Protein AF-A0A1D2IF01-F1 (afdb_monomer_lite)

Secondary structure (DSSP, 8-state):
-HHHHHHHTTT---------SB--TTSHHHHHHHH-TTSTTTTSB-EESSS-TTTTSPPS-TTT-S-SEEEETTTTEEEE-SS-TTSPBB-TTSHHHHHHHHHHHHHHHHTT---

Radius of gyration: 17.41 Å; chains: 1; bounding box: 44×33×41 Å

Structure (mmCIF, N/CA/C/O backbone):
data_AF-A0A1D2IF01-F1
#
_entry.id   AF-A0A1D2IF01-F1
#
loop_
_atom_site.group_PDB
_atom_site.id
_atom_site.type_symbol
_atom_site.label_atom_id
_atom_site.label_alt_id
_atom_site.label_comp_id
_atom_site.label_asym_id
_atom_site.label_entity_id
_atom_site.label_seq_id
_atom_site.pdbx_PDB_ins_code
_atom_site.Cartn_x
_atom_site.Cartn_y
_atom_site.Cartn_z
_atom_site.occupancy
_atom_site.B_iso_or_equiv
_atom_site.auth_seq_id
_atom_site.auth_comp_id
_atom_site.auth_asym_id
_atom_site.auth_atom_id
_atom_site.pdbx_PDB_model_num
ATOM 1 N N . MET A 1 1 ? -16.352 11.872 17.829 1.00 75.38 1 MET A N 1
ATOM 2 C CA . MET A 1 1 ? -16.586 11.897 16.366 1.00 75.38 1 MET A CA 1
ATOM 3 C C . MET A 1 1 ? -18.086 11.714 16.168 1.00 75.38 1 MET A C 1
ATOM 5 O O . MET A 1 1 ? -18.578 10.684 16.598 1.00 75.38 1 MET A O 1
ATOM 9 N N . GLU A 1 2 ? -18.830 12.681 15.605 1.00 91.75 2 GLU A N 1
ATOM 10 C CA . GLU A 1 2 ? -20.309 12.738 15.755 1.00 91.75 2 GLU A CA 1
ATOM 11 C C . GLU A 1 2 ? -21.022 11.408 15.448 1.00 91.75 2 GLU A C 1
ATOM 13 O O . GLU A 1 2 ? -21.873 10.969 16.220 1.00 91.75 2 GLU A O 1
ATOM 18 N N . PHE A 1 3 ? -20.623 10.727 14.371 1.00 96.19 3 PHE A N 1
ATOM 19 C CA . PHE A 1 3 ? -21.173 9.425 13.995 1.00 96.19 3 PHE A CA 1
ATOM 20 C C . PHE A 1 3 ? -20.875 8.314 15.019 1.00 96.19 3 PHE A C 1
ATOM 22 O O . PHE A 1 3 ? -21.799 7.643 15.480 1.00 96.19 3 PHE A O 1
ATOM 29 N N . VAL A 1 4 ? -19.601 8.129 15.382 1.00 97.12 4 VAL A N 1
ATOM 30 C CA . VAL A 1 4 ? -19.161 7.072 16.312 1.00 97.12 4 VAL A CA 1
ATOM 31 C C . VAL A 1 4 ? -19.775 7.289 17.694 1.00 97.12 4 VAL A C 1
ATOM 33 O O . VAL A 1 4 ? -20.374 6.372 18.251 1.00 97.12 4 VAL A O 1
ATOM 36 N N . ASP A 1 5 ? -19.754 8.528 18.191 1.00 97.19 5 ASP A N 1
ATOM 37 C CA . ASP A 1 5 ? -20.320 8.872 19.498 1.00 97.19 5 ASP A CA 1
ATOM 38 C C . ASP A 1 5 ? -21.833 8.573 19.533 1.00 97.19 5 ASP A C 1
ATOM 40 O O . ASP A 1 5 ? -22.353 8.024 20.508 1.00 97.19 5 ASP A O 1
ATOM 44 N N . ALA A 1 6 ? -22.559 8.891 18.453 1.00 97.88 6 ALA A N 1
ATOM 45 C CA . ALA A 1 6 ? -23.988 8.613 18.342 1.00 97.88 6 ALA A CA 1
ATOM 46 C C . ALA A 1 6 ? -24.301 7.107 18.266 1.00 97.88 6 ALA A C 1
ATOM 48 O O . ALA A 1 6 ? -25.329 6.670 18.802 1.00 97.88 6 ALA A O 1
ATOM 49 N N . ALA A 1 7 ? -23.445 6.310 17.622 1.00 98.06 7 ALA A N 1
ATOM 50 C CA . ALA A 1 7 ? -23.569 4.855 17.603 1.00 98.06 7 ALA A CA 1
ATOM 51 C C . ALA A 1 7 ? -23.342 4.264 19.005 1.00 98.06 7 ALA A C 1
ATOM 53 O O . ALA A 1 7 ? -24.174 3.493 19.496 1.00 98.06 7 ALA A O 1
ATOM 54 N N . HIS A 1 8 ? -22.289 4.709 19.694 1.00 97.94 8 HIS A N 1
ATOM 55 C CA . HIS A 1 8 ? -21.954 4.270 21.051 1.00 97.94 8 HIS A CA 1
ATOM 56 C C . HIS A 1 8 ? -23.033 4.635 22.078 1.00 97.94 8 HIS A C 1
ATOM 58 O O . HIS A 1 8 ? -23.395 3.797 22.902 1.00 97.94 8 HIS A O 1
ATOM 64 N N . GLN A 1 9 ? -23.646 5.823 21.988 1.00 98.19 9 GLN A N 1
ATOM 65 C CA . GLN A 1 9 ? -24.794 6.211 22.832 1.00 98.19 9 GLN A CA 1
ATOM 66 C C . GLN A 1 9 ? -26.002 5.269 22.696 1.00 98.19 9 GLN A C 1
ATOM 68 O O . GLN A 1 9 ? -26.858 5.224 23.579 1.00 98.19 9 GLN A O 1
ATOM 73 N N . ARG A 1 10 ? -26.084 4.514 21.595 1.00 98.31 10 ARG A N 1
ATOM 74 C CA . ARG A 1 10 ? -27.131 3.516 21.329 1.00 98.31 10 ARG A CA 1
ATOM 75 C C . ARG A 1 10 ? -26.678 2.087 21.644 1.00 98.31 10 ARG A C 1
ATOM 77 O O . ARG A 1 10 ? -27.403 1.147 21.336 1.00 98.31 10 ARG A O 1
ATOM 84 N N . GLY A 1 11 ? -25.500 1.913 22.245 1.00 98.12 11 GLY A N 1
ATOM 85 C CA . GLY A 1 11 ? -24.926 0.604 22.562 1.00 98.12 11 GLY A CA 1
ATOM 86 C C . GLY A 1 11 ? -24.485 -0.195 21.332 1.00 98.12 11 GLY A C 1
ATOM 87 O O . GLY A 1 11 ? -24.327 -1.410 21.429 1.00 98.12 11 GLY A O 1
ATOM 88 N N . MET A 1 12 ? -24.312 0.460 20.179 1.00 98.44 12 MET A N 1
ATOM 89 C CA . MET A 1 12 ? -23.806 -0.172 18.958 1.00 98.44 12 MET A CA 1
ATOM 90 C C . MET A 1 12 ? -22.286 -0.053 18.895 1.00 98.44 12 MET A C 1
ATOM 92 O O . MET A 1 12 ? -21.734 0.928 19.379 1.00 98.44 12 MET A O 1
ATOM 96 N N . ARG A 1 13 ? -21.628 -1.032 18.268 1.00 98.00 13 ARG A N 1
ATOM 97 C CA . ARG A 1 13 ? -20.205 -0.968 17.907 1.00 98.00 13 ARG A CA 1
ATOM 98 C C . ARG A 1 13 ? -20.054 -0.597 16.439 1.00 98.00 13 ARG A C 1
ATOM 100 O O . ARG A 1 13 ? -20.916 -0.954 15.633 1.00 98.00 13 ARG A O 1
ATOM 107 N N . VAL A 1 14 ? -18.968 0.085 16.103 1.00 97.75 14 VAL A N 1
ATOM 108 C CA . VAL A 1 14 ? -18.637 0.488 14.735 1.00 97.75 14 VAL A CA 1
ATOM 109 C C . VAL A 1 14 ? -17.416 -0.290 14.277 1.00 97.75 14 VAL A C 1
ATOM 111 O O . VAL A 1 14 ? -16.346 -0.143 14.859 1.00 97.75 14 VAL A O 1
ATOM 114 N N . ILE A 1 15 ? -17.589 -1.082 13.220 1.00 97.69 15 ILE A N 1
ATOM 115 C CA . ILE A 1 15 ? -16.479 -1.709 12.503 1.00 97.69 15 ILE A CA 1
ATOM 116 C C . ILE A 1 15 ? -16.297 -1.062 11.135 1.00 97.69 15 ILE A C 1
ATOM 118 O O . ILE A 1 15 ? -17.287 -0.639 10.524 1.00 97.69 15 ILE A O 1
ATOM 122 N N . ILE A 1 16 ? -15.059 -0.991 10.654 1.00 96.88 16 ILE A N 1
ATOM 123 C CA . ILE A 1 16 ? -14.744 -0.487 9.311 1.00 96.88 16 ILE A CA 1
ATOM 124 C C . ILE A 1 16 ? -13.979 -1.527 8.502 1.00 96.88 16 ILE A C 1
ATOM 126 O O . ILE A 1 16 ? -13.321 -2.407 9.046 1.00 96.88 16 ILE A O 1
ATOM 130 N N . ASP A 1 17 ? -14.056 -1.409 7.180 1.00 97.31 17 ASP A N 1
ATOM 131 C CA . ASP A 1 17 ? -13.155 -2.160 6.316 1.00 97.31 17 ASP A CA 1
ATOM 132 C C . ASP A 1 17 ? -11.755 -1.535 6.363 1.00 97.31 17 ASP A C 1
ATOM 134 O O . ASP A 1 17 ? -11.611 -0.308 6.418 1.00 97.31 17 ASP A O 1
ATOM 138 N N . PHE A 1 18 ? -10.724 -2.373 6.328 1.00 96.44 18 PHE A N 1
ATOM 139 C CA . PHE A 1 18 ? -9.338 -1.933 6.403 1.00 96.44 18 PHE A CA 1
ATOM 140 C C . PHE A 1 18 ? -8.494 -2.672 5.367 1.00 96.44 18 PHE A C 1
ATOM 142 O O . PHE A 1 18 ? -8.022 -3.792 5.568 1.00 96.44 18 PHE A O 1
ATOM 149 N N . VAL A 1 19 ? -8.321 -2.024 4.215 1.00 97.00 19 VAL A N 1
ATOM 150 C CA . VAL A 1 19 ? -7.558 -2.570 3.091 1.00 97.00 19 VAL A CA 1
ATOM 151 C C . VAL A 1 19 ? -6.073 -2.335 3.334 1.00 97.00 19 VAL A C 1
ATOM 153 O O . VAL A 1 19 ? -5.578 -1.225 3.169 1.00 97.00 19 VAL A O 1
ATOM 156 N N . MET A 1 20 ? -5.370 -3.396 3.729 1.00 96.31 20 MET A N 1
ATOM 157 C CA . MET A 1 20 ? -3.9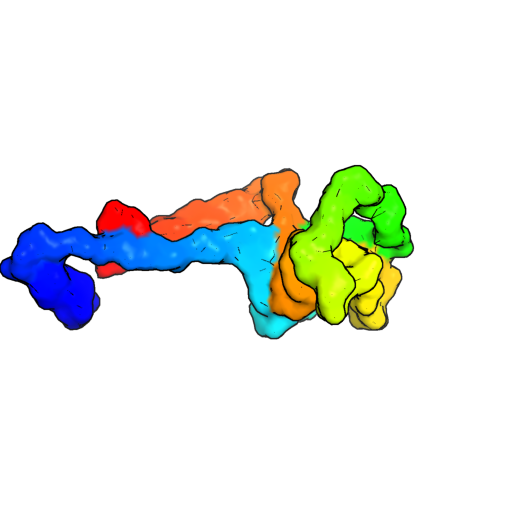46 -3.325 4.074 1.00 96.31 20 MET A CA 1
ATOM 158 C C . MET A 1 20 ? -3.023 -3.892 2.984 1.00 96.31 20 MET A C 1
ATOM 160 O O . MET A 1 20 ? -1.847 -3.572 2.939 1.00 96.31 20 MET A O 1
ATOM 164 N N . ASN A 1 21 ? -3.535 -4.738 2.084 1.00 98.00 21 ASN A N 1
ATOM 165 C CA . ASN A 1 21 ? -2.697 -5.454 1.112 1.00 98.00 21 ASN A CA 1
ATOM 166 C C . ASN A 1 21 ? -2.082 -4.541 0.038 1.00 98.00 21 ASN A C 1
ATOM 168 O O . ASN A 1 21 ? -0.982 -4.794 -0.440 1.00 98.00 21 ASN A O 1
ATOM 172 N N . HIS A 1 22 ? -2.818 -3.518 -0.385 1.00 98.56 22 HIS A N 1
ATOM 173 C CA . HIS A 1 22 ? -2.464 -2.656 -1.507 1.00 98.56 22 HIS A CA 1
ATOM 174 C C . HIS A 1 22 ? -2.980 -1.240 -1.275 1.00 98.56 22 HIS A C 1
ATOM 176 O O . HIS A 1 22 ? -3.900 -1.018 -0.485 1.00 98.56 22 HIS A O 1
ATOM 182 N N . THR A 1 23 ? -2.439 -0.289 -2.027 1.00 98.75 23 THR A N 1
ATOM 183 C CA . THR A 1 23 ? -2.994 1.068 -2.129 1.00 98.75 23 THR A CA 1
ATOM 184 C C . THR A 1 23 ? -3.463 1.333 -3.554 1.00 98.75 23 THR A C 1
ATOM 186 O O . THR A 1 23 ? -3.258 0.511 -4.436 1.00 98.75 23 THR A O 1
ATOM 189 N N . SER A 1 24 ? -4.055 2.500 -3.818 1.00 98.69 24 SER A N 1
ATOM 190 C CA . SER A 1 24 ? -4.181 2.990 -5.198 1.00 98.69 24 SER A CA 1
ATOM 191 C C . SER A 1 24 ? -2.803 3.346 -5.768 1.00 98.69 24 SER A C 1
ATOM 193 O O . SER A 1 24 ? -1.924 3.795 -5.030 1.00 98.69 24 SER A O 1
ATOM 195 N N . ASP A 1 25 ? -2.634 3.223 -7.082 1.00 98.50 25 ASP A N 1
ATOM 196 C CA . ASP A 1 25 ? -1.490 3.775 -7.816 1.00 98.50 25 ASP A CA 1
ATOM 197 C C . ASP A 1 25 ? -1.386 5.312 -7.713 1.00 98.50 25 ASP A C 1
ATOM 199 O O . ASP A 1 25 ? -0.314 5.881 -7.895 1.00 98.50 25 ASP A O 1
ATOM 203 N N . GLN A 1 26 ? -2.465 6.012 -7.355 1.00 98.62 26 GLN A N 1
ATOM 204 C CA . GLN A 1 26 ? -2.452 7.449 -7.068 1.00 98.62 26 GLN A CA 1
ATOM 205 C C . GLN A 1 26 ? -1.996 7.768 -5.638 1.00 98.62 26 GLN A C 1
ATOM 207 O O . GLN A 1 26 ? -1.845 8.941 -5.293 1.00 98.62 26 GLN A O 1
ATOM 212 N N . HIS A 1 27 ? -1.784 6.756 -4.789 1.00 98.69 27 HIS A N 1
ATOM 213 C CA . HIS A 1 27 ? -1.339 6.977 -3.419 1.00 98.69 27 HIS A CA 1
ATOM 214 C C . HIS A 1 27 ? 0.051 7.640 -3.406 1.00 98.69 27 HIS A C 1
ATOM 216 O O . HIS A 1 27 ? 0.925 7.221 -4.175 1.00 98.69 27 HIS A O 1
ATOM 222 N N . PRO A 1 28 ? 0.302 8.632 -2.526 1.00 98.62 28 PRO A N 1
ATOM 223 C CA . PRO A 1 28 ? 1.590 9.321 -2.466 1.00 98.62 28 PRO A CA 1
ATOM 224 C C . PRO A 1 28 ? 2.786 8.375 -2.335 1.00 98.62 28 PRO A C 1
ATOM 226 O O . PRO A 1 28 ? 3.798 8.586 -2.993 1.00 98.62 28 PRO A O 1
ATOM 229 N N . TRP A 1 29 ? 2.656 7.292 -1.564 1.00 98.69 29 TRP A N 1
ATOM 230 C CA . TRP A 1 29 ? 3.722 6.294 -1.449 1.00 98.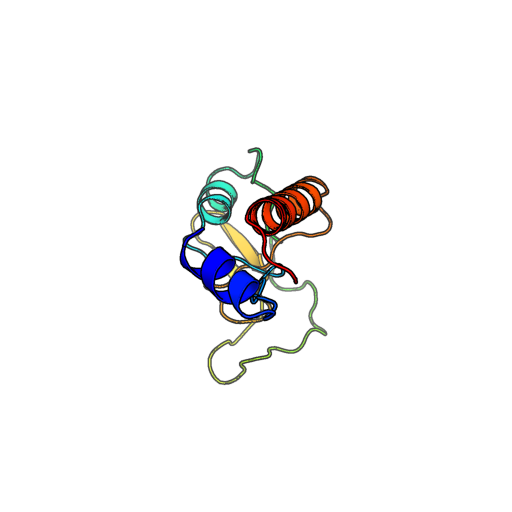69 29 TRP A CA 1
ATOM 231 C C . TRP A 1 29 ? 4.076 5.653 -2.792 1.00 98.69 29 TRP A C 1
ATOM 233 O O . TRP A 1 29 ? 5.259 5.538 -3.091 1.00 98.69 29 TRP A O 1
ATOM 243 N N . PHE A 1 30 ? 3.099 5.270 -3.622 1.00 98.81 30 PHE A N 1
ATOM 244 C CA . PHE A 1 30 ? 3.389 4.666 -4.928 1.00 98.81 30 PHE A CA 1
ATOM 245 C C . PHE A 1 30 ? 4.026 5.681 -5.873 1.00 98.81 30 PHE A C 1
ATOM 247 O O . PHE A 1 30 ? 4.999 5.370 -6.558 1.00 98.81 30 PHE A O 1
ATOM 254 N N . GLN A 1 31 ? 3.516 6.917 -5.872 1.00 98.75 31 GLN A N 1
ATOM 255 C CA . GLN A 1 31 ? 4.048 8.005 -6.693 1.00 98.75 31 GLN A CA 1
ATOM 256 C C . GLN A 1 31 ? 5.496 8.356 -6.334 1.00 98.75 31 GLN A C 1
ATOM 258 O O . GLN A 1 31 ? 6.299 8.602 -7.235 1.00 98.75 31 GLN A O 1
ATOM 263 N N . GLU A 1 32 ? 5.845 8.344 -5.049 1.00 98.62 32 GLU A N 1
ATOM 264 C CA . GLU A 1 32 ? 7.223 8.547 -4.604 1.00 98.62 32 GLU A CA 1
ATOM 265 C C . GLU A 1 32 ? 8.088 7.318 -4.872 1.00 98.62 32 GLU A C 1
ATOM 267 O O . GLU A 1 32 ? 9.184 7.459 -5.412 1.00 98.62 32 GLU A O 1
ATOM 272 N N . SER A 1 33 ? 7.578 6.115 -4.586 1.00 98.69 33 SER A N 1
ATOM 273 C CA . SER A 1 33 ? 8.277 4.858 -4.852 1.00 98.69 33 SER A CA 1
ATOM 274 C C . SER A 1 33 ? 8.702 4.793 -6.316 1.00 98.69 33 SER A C 1
ATOM 276 O O . SER A 1 33 ? 9.888 4.713 -6.612 1.00 98.69 33 SER A O 1
ATOM 278 N N . ARG A 1 34 ? 7.782 4.969 -7.270 1.00 98.56 34 ARG A N 1
ATOM 279 C CA . ARG A 1 34 ? 8.117 4.879 -8.700 1.00 98.56 34 ARG A CA 1
ATOM 280 C C . ARG A 1 34 ? 9.103 5.950 -9.194 1.00 98.56 34 ARG A C 1
ATOM 282 O O . ARG A 1 34 ? 9.746 5.731 -10.214 1.00 98.56 34 ARG A O 1
ATOM 289 N N . ARG A 1 35 ? 9.217 7.101 -8.515 1.00 98.50 35 ARG A N 1
ATOM 290 C CA . ARG A 1 35 ? 10.076 8.231 -8.929 1.00 98.50 35 ARG A CA 1
ATOM 291 C C . ARG A 1 35 ? 11.436 8.261 -8.237 1.00 98.50 35 ARG A C 1
ATOM 293 O O . ARG A 1 35 ? 12.376 8.799 -8.815 1.00 98.50 35 ARG A O 1
ATOM 300 N N . ASN A 1 36 ? 11.542 7.725 -7.023 1.00 98.06 36 ASN A N 1
ATOM 301 C CA . ASN A 1 36 ? 12.758 7.771 -6.217 1.00 98.06 36 ASN A CA 1
ATOM 302 C C . ASN A 1 36 ? 13.093 6.386 -5.625 1.00 98.06 36 ASN A C 1
ATOM 304 O O . ASN A 1 36 ? 12.757 6.114 -4.469 1.00 98.06 36 ASN A O 1
ATOM 308 N N . PRO A 1 37 ? 13.762 5.515 -6.405 1.00 97.00 37 PRO A N 1
ATOM 309 C CA . PRO A 1 37 ? 14.101 4.152 -5.994 1.00 97.00 37 PRO A CA 1
ATOM 310 C C . PRO A 1 37 ? 14.964 4.034 -4.749 1.00 97.00 37 PRO A C 1
ATOM 312 O O . PRO A 1 37 ? 14.759 3.121 -3.958 1.00 97.00 37 PRO A O 1
ATOM 315 N N . ASP A 1 38 ? 15.876 4.981 -4.553 1.00 97.62 38 ASP A N 1
ATOM 316 C CA . ASP A 1 38 ? 16.783 5.004 -3.404 1.00 97.62 38 ASP A CA 1
ATOM 317 C C . ASP A 1 38 ? 16.200 5.810 -2.224 1.00 97.62 38 ASP A C 1
ATOM 319 O O . ASP A 1 38 ? 16.864 6.042 -1.212 1.00 97.62 38 ASP A O 1
ATOM 323 N N . GLY A 1 39 ? 14.962 6.294 -2.369 1.00 97.50 39 GLY A N 1
ATOM 324 C CA . GLY A 1 39 ? 14.252 7.083 -1.373 1.00 97.50 39 GLY A CA 1
ATOM 325 C C . GLY A 1 39 ? 13.588 6.243 -0.278 1.00 97.50 39 GLY A C 1
ATOM 326 O O . GLY A 1 39 ? 13.525 5.017 -0.361 1.00 97.50 39 GLY A O 1
ATOM 327 N N . PRO A 1 40 ? 12.995 6.900 0.736 1.00 97.38 40 PRO A N 1
ATOM 328 C CA . PRO A 1 40 ? 12.383 6.219 1.883 1.00 97.38 40 PRO A CA 1
ATOM 329 C C . PRO A 1 40 ? 11.216 5.289 1.508 1.00 97.38 40 PRO A C 1
ATOM 331 O O . PRO A 1 40 ? 10.957 4.323 2.215 1.00 97.38 40 PRO A O 1
ATOM 334 N N . TYR A 1 41 ? 10.538 5.556 0.387 1.00 98.44 41 TYR A N 1
ATOM 335 C CA . TYR A 1 41 ? 9.424 4.748 -0.126 1.00 98.44 41 TYR A CA 1
ATOM 336 C C . TYR A 1 41 ? 9.833 3.835 -1.290 1.00 98.44 41 TYR A C 1
ATOM 338 O O . TYR A 1 41 ? 8.986 3.178 -1.898 1.00 98.44 41 TYR A O 1
ATOM 346 N N . GLY A 1 42 ? 11.123 3.802 -1.639 1.00 98.31 42 GLY A N 1
ATOM 347 C CA . GLY A 1 42 ? 11.633 3.100 -2.816 1.00 98.31 42 GLY A CA 1
ATOM 348 C C . GLY A 1 42 ? 11.286 1.611 -2.850 1.00 98.31 42 GLY A C 1
ATOM 349 O O . GLY A 1 42 ? 11.056 1.079 -3.937 1.00 98.31 42 GLY A O 1
ATOM 350 N N . ASP A 1 43 ? 11.163 1.005 -1.665 1.00 98.25 43 ASP A N 1
ATOM 351 C CA . ASP A 1 43 ? 10.848 -0.408 -1.416 1.00 98.25 43 ASP A CA 1
ATOM 352 C C . ASP A 1 43 ? 9.516 -0.604 -0.653 1.00 98.25 43 ASP A C 1
ATOM 354 O O . ASP A 1 43 ? 9.334 -1.558 0.098 1.00 98.25 43 ASP A O 1
ATOM 358 N N . TYR A 1 44 ? 8.570 0.337 -0.766 1.00 98.81 44 TYR A N 1
ATOM 359 C CA . TYR A 1 44 ? 7.230 0.178 -0.168 1.00 98.81 44 TYR A CA 1
ATOM 360 C C . TYR A 1 44 ? 6.311 -0.749 -0.970 1.00 98.81 44 TYR A C 1
ATOM 362 O O . TYR A 1 44 ? 5.308 -1.225 -0.443 1.00 98.81 44 TYR A O 1
ATOM 370 N N . TYR A 1 45 ? 6.646 -1.008 -2.231 1.00 98.88 45 TYR A N 1
ATOM 371 C CA . TYR A 1 45 ? 5.903 -1.871 -3.145 1.00 98.88 45 TYR A CA 1
ATOM 372 C C . TYR A 1 45 ? 6.843 -2.926 -3.701 1.00 98.88 45 TYR A C 1
ATOM 374 O O . TYR A 1 45 ? 8.060 -2.738 -3.716 1.00 98.88 45 TYR A O 1
ATOM 382 N N . VAL A 1 46 ? 6.278 -4.034 -4.162 1.00 98.69 46 VAL A N 1
ATOM 383 C CA . VAL A 1 46 ? 7.070 -5.130 -4.716 1.00 98.69 46 VAL A CA 1
ATOM 384 C C . VAL A 1 46 ? 7.447 -4.795 -6.161 1.00 98.69 46 VAL A C 1
ATOM 386 O O . VAL A 1 46 ? 6.598 -4.834 -7.053 1.00 98.69 46 VAL A O 1
ATOM 389 N N . TRP A 1 47 ? 8.721 -4.464 -6.375 1.00 98.56 47 TRP A N 1
ATOM 390 C CA . TRP A 1 47 ? 9.309 -4.146 -7.679 1.00 98.56 47 TRP A CA 1
ATOM 391 C C . TRP A 1 47 ? 10.211 -5.280 -8.182 1.00 98.56 47 TRP A C 1
ATOM 393 O O . TRP A 1 47 ? 10.888 -5.938 -7.393 1.00 98.56 47 TRP A O 1
ATOM 403 N N . ALA A 1 48 ? 10.264 -5.483 -9.498 1.00 98.25 48 ALA A N 1
ATOM 404 C CA . ALA A 1 48 ? 11.139 -6.461 -10.137 1.00 98.25 48 ALA A CA 1
ATOM 405 C C . ALA A 1 48 ? 11.580 -6.015 -11.541 1.00 98.25 48 ALA A C 1
ATOM 407 O O . ALA A 1 48 ? 10.862 -5.303 -12.242 1.00 98.25 48 ALA A O 1
ATOM 408 N N . ASP A 1 49 ? 12.757 -6.466 -11.979 1.00 98.31 49 ASP A N 1
ATOM 409 C CA . ASP A 1 49 ? 13.272 -6.172 -13.327 1.00 98.31 49 ASP A CA 1
ATOM 410 C C . ASP A 1 49 ? 12.569 -6.988 -14.430 1.00 98.31 49 ASP A C 1
ATOM 412 O O . ASP A 1 49 ? 12.579 -6.596 -15.598 1.00 98.31 49 ASP A O 1
ATOM 416 N N . ASP A 1 50 ? 11.937 -8.108 -14.068 1.00 97.44 50 ASP A N 1
ATOM 417 C CA . ASP A 1 50 ? 11.102 -8.926 -14.945 1.00 97.44 50 ASP A CA 1
ATOM 418 C C . ASP A 1 50 ? 9.806 -9.379 -14.251 1.00 97.44 50 ASP A C 1
ATOM 420 O O . ASP A 1 50 ? 9.614 -9.182 -13.053 1.00 97.44 50 ASP A O 1
ATOM 424 N N . ASP A 1 51 ? 8.897 -9.972 -15.021 1.00 96.44 51 ASP A N 1
ATOM 425 C CA . ASP A 1 51 ? 7.573 -10.436 -14.595 1.00 96.44 51 ASP A CA 1
ATOM 426 C C . ASP A 1 51 ? 7.549 -11.929 -14.216 1.00 96.44 51 ASP A C 1
ATOM 428 O O . ASP A 1 51 ? 6.501 -12.579 -14.231 1.00 96.44 51 ASP A O 1
ATOM 432 N N . LYS A 1 52 ? 8.712 -12.519 -13.906 1.00 96.19 52 LYS A N 1
ATOM 433 C CA . LYS A 1 52 ? 8.845 -13.978 -13.746 1.00 96.19 52 LYS A CA 1
ATOM 434 C C . LYS A 1 52 ? 8.742 -14.460 -12.312 1.00 96.19 52 LYS A C 1
ATOM 436 O O . LYS A 1 52 ? 8.762 -15.666 -12.076 1.00 96.19 52 LYS A O 1
ATOM 441 N N . GLN A 1 53 ? 8.659 -13.558 -11.347 1.00 94.94 53 GLN A N 1
ATOM 442 C CA . GLN A 1 53 ? 8.447 -13.935 -9.957 1.00 94.94 53 GLN A CA 1
ATOM 443 C C . GLN A 1 53 ? 6.973 -14.321 -9.731 1.00 94.94 53 GLN A C 1
ATOM 445 O O . GLN A 1 53 ? 6.072 -13.810 -10.392 1.00 94.94 53 GLN A O 1
ATOM 450 N N . TYR A 1 54 ? 6.723 -15.244 -8.799 1.00 94.69 54 TYR A N 1
ATOM 451 C CA . TYR A 1 54 ? 5.375 -15.696 -8.410 1.00 94.69 54 TYR A CA 1
ATOM 452 C C . TYR A 1 54 ? 4.495 -16.267 -9.545 1.00 94.69 54 TYR A C 1
ATOM 454 O O . TYR A 1 54 ? 3.282 -16.081 -9.527 1.00 94.69 54 TYR A O 1
ATOM 462 N N . GLN A 1 55 ? 5.058 -17.009 -10.506 1.00 92.81 55 GLN A N 1
ATOM 463 C CA . GLN A 1 55 ? 4.288 -17.560 -11.644 1.00 92.81 55 GLN A CA 1
ATOM 464 C C . GLN A 1 55 ? 3.132 -18.492 -11.244 1.00 92.81 55 GLN A C 1
ATOM 466 O O . GLN A 1 55 ? 2.151 -18.602 -11.975 1.00 92.81 55 GLN A O 1
ATOM 471 N N . ASP A 1 56 ? 3.219 -19.138 -10.078 1.00 94.69 56 ASP A N 1
ATOM 472 C CA . ASP A 1 56 ? 2.159 -20.013 -9.559 1.00 94.69 56 ASP A CA 1
ATOM 473 C C . ASP A 1 56 ? 0.961 -19.234 -8.984 1.00 94.69 56 ASP A C 1
ATOM 475 O O . ASP A 1 56 ? -0.092 -19.808 -8.685 1.00 94.69 56 ASP A O 1
ATOM 479 N N . ALA A 1 57 ? 1.095 -17.918 -8.793 1.00 95.00 57 ALA A N 1
ATOM 480 C CA . ALA A 1 57 ? 0.019 -17.090 -8.281 1.00 95.00 57 ALA A CA 1
ATOM 481 C C . ALA A 1 57 ? -1.026 -16.839 -9.373 1.00 95.00 57 ALA A C 1
ATOM 483 O O . ALA A 1 57 ? -0.770 -16.194 -10.388 1.00 95.00 57 ALA A O 1
ATOM 484 N N . ARG A 1 58 ? -2.252 -17.309 -9.125 1.00 95.12 58 ARG A N 1
ATOM 485 C CA . ARG A 1 58 ? -3.382 -17.084 -10.033 1.00 95.12 58 ARG A CA 1
ATOM 486 C C . ARG A 1 58 ? -3.646 -15.591 -10.255 1.00 95.12 58 ARG A C 1
ATOM 488 O O . ARG A 1 58 ? -3.595 -14.800 -9.310 1.00 95.12 58 ARG A O 1
ATOM 495 N N . ILE A 1 59 ? -4.055 -15.246 -11.469 1.00 95.31 59 ILE A N 1
ATOM 496 C CA . ILE A 1 59 ? -4.683 -13.958 -11.772 1.00 95.31 59 ILE A CA 1
ATOM 497 C C . ILE A 1 59 ? -6.136 -14.035 -11.296 1.00 95.31 59 ILE A C 1
ATOM 499 O O . ILE A 1 59 ? -6.861 -14.966 -11.649 1.00 95.31 59 ILE A O 1
ATOM 503 N N . ILE A 1 60 ? -6.551 -13.108 -10.431 1.00 93.44 60 ILE A N 1
ATOM 504 C CA . ILE A 1 60 ? -7.889 -13.142 -9.815 1.00 93.44 60 ILE A CA 1
ATOM 505 C C . ILE A 1 60 ? -8.956 -12.640 -10.794 1.00 93.44 60 ILE A C 1
ATOM 507 O O . ILE A 1 60 ? -10.027 -13.238 -10.885 1.00 93.44 60 ILE A O 1
ATOM 511 N N . PHE A 1 61 ? -8.652 -11.581 -11.545 1.00 91.19 61 PHE A N 1
ATOM 512 C CA . PHE A 1 61 ? -9.566 -10.954 -12.500 1.00 91.19 61 PHE A CA 1
ATOM 513 C C . PHE A 1 61 ? -9.126 -11.215 -13.942 1.00 91.19 61 PHE A C 1
ATOM 515 O O . PHE A 1 61 ? -8.702 -10.311 -14.653 1.00 91.19 61 PHE A O 1
ATOM 522 N N . VAL A 1 62 ? -9.230 -12.474 -14.371 1.00 92.12 62 VAL A N 1
ATOM 523 C CA . VAL A 1 62 ? -8.778 -12.934 -15.701 1.00 92.12 62 VAL A CA 1
ATOM 524 C C . VAL A 1 62 ? -9.474 -12.247 -16.881 1.00 92.12 62 VAL A C 1
ATOM 526 O O . VAL A 1 62 ? -8.938 -12.242 -17.984 1.00 92.12 62 VAL A O 1
ATOM 529 N N . ASP A 1 63 ? -10.655 -11.667 -16.661 1.00 90.94 63 ASP A N 1
ATOM 530 C CA . ASP A 1 63 ? -11.409 -10.959 -17.701 1.00 90.94 63 ASP A CA 1
ATOM 531 C C . ASP A 1 63 ? -10.844 -9.558 -17.999 1.00 90.94 63 ASP A C 1
ATOM 533 O O . ASP A 1 63 ? -11.177 -8.960 -19.022 1.00 90.94 63 ASP A O 1
ATOM 537 N N . THR A 1 64 ? -10.009 -9.017 -17.107 1.00 90.56 64 THR A N 1
ATOM 538 C CA . THR A 1 64 ? -9.507 -7.633 -17.173 1.00 90.56 64 THR A CA 1
ATOM 539 C C . THR A 1 64 ? -7.992 -7.531 -17.067 1.00 90.56 64 THR A C 1
ATOM 541 O O . THR A 1 64 ? -7.407 -6.636 -17.667 1.00 90.56 64 THR A O 1
ATOM 544 N N . GLU A 1 65 ? -7.358 -8.427 -16.315 1.00 95.62 65 GLU A N 1
ATOM 545 C CA . GLU A 1 65 ? -5.918 -8.435 -16.074 1.00 95.62 65 GLU A CA 1
ATOM 546 C C . GLU A 1 65 ? -5.284 -9.634 -16.780 1.00 95.62 65 GLU A C 1
ATOM 548 O O . GLU A 1 65 ? -5.731 -10.773 -16.641 1.00 95.62 65 GLU A O 1
ATOM 553 N N . ALA A 1 66 ? -4.227 -9.377 -17.549 1.00 93.25 66 ALA A N 1
ATOM 554 C CA . ALA A 1 66 ? -3.472 -10.417 -18.250 1.00 93.25 66 ALA A CA 1
ATOM 555 C C . ALA A 1 66 ? -2.287 -10.947 -17.426 1.00 93.25 66 ALA A C 1
ATOM 557 O O . ALA A 1 66 ? -1.718 -11.985 -17.759 1.00 93.25 66 ALA A O 1
ATOM 558 N N . SER A 1 67 ? -1.904 -10.226 -16.370 1.00 96.00 67 SER A N 1
ATOM 559 C CA . SER A 1 67 ? -0.772 -10.527 -15.498 1.00 96.00 67 SER A CA 1
ATOM 560 C C . SER A 1 67 ? -1.015 -9.932 -14.109 1.00 96.00 67 SER A C 1
ATOM 562 O O . SER A 1 67 ? -1.814 -9.014 -13.961 1.00 96.00 67 SER A O 1
ATOM 564 N N . ASN A 1 68 ? -0.300 -10.442 -13.107 1.00 97.81 68 ASN A N 1
ATOM 565 C CA . ASN A 1 68 ? -0.174 -9.808 -11.788 1.00 97.81 68 ASN A CA 1
ATOM 566 C C . ASN A 1 68 ? 1.043 -8.855 -11.723 1.00 97.81 68 ASN A C 1
ATOM 568 O O . ASN A 1 68 ? 1.371 -8.322 -10.665 1.00 97.81 68 ASN A O 1
ATOM 572 N N . TRP A 1 69 ? 1.745 -8.678 -12.846 1.00 98.38 69 TRP A N 1
ATOM 573 C CA . TRP A 1 69 ? 2.864 -7.758 -13.008 1.00 98.38 69 TRP A CA 1
ATOM 574 C C . TRP A 1 69 ? 2.539 -6.728 -14.083 1.00 98.38 69 TRP A C 1
ATOM 576 O O . TRP A 1 69 ? 2.224 -7.093 -15.218 1.00 98.38 69 TRP A O 1
ATOM 586 N N . THR A 1 70 ? 2.707 -5.449 -13.756 1.00 98.38 70 THR A N 1
ATOM 587 C CA . THR A 1 70 ? 2.565 -4.346 -14.712 1.00 98.38 70 THR A CA 1
ATOM 588 C C . THR A 1 70 ? 3.872 -3.570 -14.819 1.00 98.38 70 THR A C 1
ATOM 590 O O . THR A 1 70 ? 4.476 -3.216 -13.810 1.00 98.38 70 THR A O 1
ATOM 593 N N . TYR A 1 71 ? 4.316 -3.291 -16.047 1.00 98.50 71 TYR A N 1
ATOM 594 C CA . TYR A 1 71 ? 5.511 -2.483 -16.290 1.00 98.50 71 TYR A CA 1
ATOM 595 C C . TYR A 1 71 ? 5.233 -0.996 -16.046 1.00 98.50 71 TYR A C 1
ATOM 597 O O . TYR A 1 71 ? 4.354 -0.405 -16.679 1.00 98.50 71 TYR A O 1
ATOM 605 N N . ASP A 1 72 ? 6.020 -0.369 -15.177 1.00 98.69 72 ASP A N 1
ATOM 606 C CA . ASP A 1 72 ? 5.961 1.062 -14.916 1.00 98.69 72 ASP A CA 1
ATOM 607 C C . ASP A 1 72 ? 7.029 1.812 -15.717 1.00 98.69 72 ASP A C 1
ATOM 609 O O . ASP A 1 72 ? 8.228 1.654 -15.497 1.00 98.69 72 ASP A O 1
ATOM 613 N N . GLN A 1 73 ? 6.601 2.691 -16.623 1.00 98.25 73 GLN A N 1
ATOM 614 C CA . GLN A 1 73 ? 7.521 3.438 -17.490 1.00 98.25 73 GLN A CA 1
ATOM 615 C C . GLN A 1 73 ? 8.384 4.474 -16.753 1.00 98.25 73 GLN A C 1
ATOM 617 O O . GLN A 1 73 ? 9.427 4.862 -17.270 1.00 98.25 73 GLN A O 1
ATOM 622 N N . VAL A 1 74 ? 7.953 4.954 -15.582 1.00 98.25 74 VAL A N 1
ATOM 623 C CA . VAL A 1 74 ? 8.713 5.945 -14.800 1.00 98.25 74 VAL A CA 1
ATOM 624 C C . VAL A 1 74 ? 9.807 5.242 -14.011 1.00 98.25 74 VAL A C 1
ATOM 626 O O . VAL A 1 74 ? 10.944 5.703 -14.003 1.00 98.25 74 VAL A O 1
ATOM 629 N N . ARG A 1 75 ? 9.467 4.110 -13.389 1.00 98.19 75 ARG A N 1
ATOM 630 C CA . ARG A 1 75 ? 10.411 3.301 -12.617 1.00 98.19 75 ARG A CA 1
ATOM 631 C C . ARG A 1 75 ? 11.329 2.459 -13.506 1.00 98.19 75 ARG A C 1
ATOM 633 O O . ARG A 1 75 ? 12.435 2.127 -13.097 1.00 98.19 75 ARG A O 1
ATOM 640 N N . GLY A 1 76 ? 10.878 2.109 -14.710 1.00 98.50 76 GLY A N 1
ATOM 641 C CA . GLY A 1 76 ? 11.587 1.211 -15.620 1.00 98.50 76 GLY A CA 1
ATOM 642 C C . GLY A 1 76 ? 11.575 -0.256 -15.174 1.00 98.50 76 GLY A C 1
ATOM 643 O O . GLY A 1 76 ? 12.395 -1.031 -15.657 1.00 98.50 76 GLY A O 1
ATOM 644 N N . GLN A 1 77 ? 10.664 -0.627 -14.272 1.00 98.62 77 GLN A N 1
ATOM 645 C CA . GLN A 1 77 ? 10.550 -1.944 -13.637 1.00 98.62 77 GLN A CA 1
ATOM 646 C C . GLN A 1 77 ? 9.087 -2.402 -13.625 1.00 98.62 77 GLN A C 1
ATOM 648 O O . GLN A 1 77 ? 8.174 -1.599 -13.828 1.00 98.62 77 GLN A O 1
ATOM 653 N N . TYR A 1 78 ? 8.855 -3.682 -13.356 1.00 98.69 78 TYR A N 1
ATOM 654 C CA . TYR A 1 78 ? 7.528 -4.222 -13.084 1.00 98.69 78 TYR A CA 1
ATOM 655 C C . TYR A 1 78 ? 7.170 -4.046 -11.610 1.00 98.69 78 TYR A C 1
ATOM 657 O O . TYR A 1 78 ? 8.037 -4.184 -10.748 1.00 98.69 78 TYR A O 1
ATOM 665 N N . TYR A 1 79 ? 5.897 -3.791 -11.317 1.00 98.75 79 TYR A N 1
ATOM 666 C CA . TYR A 1 79 ? 5.356 -3.891 -9.961 1.00 98.75 79 TYR A CA 1
ATOM 667 C C . TYR A 1 79 ? 4.279 -4.965 -9.871 1.00 98.75 79 TYR A C 1
ATOM 669 O O . TYR A 1 79 ? 3.563 -5.236 -10.839 1.00 98.75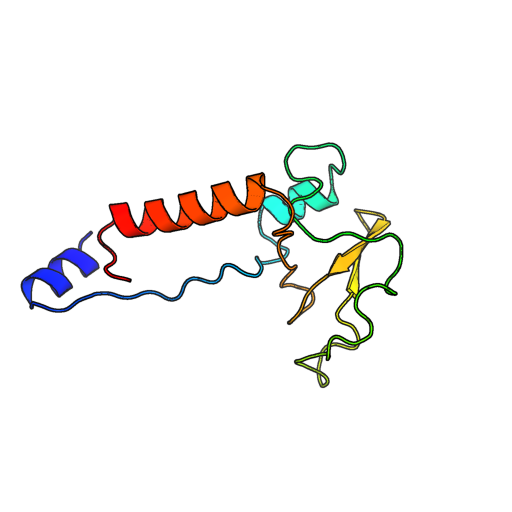 79 TYR A O 1
ATOM 677 N N . TRP A 1 80 ? 4.176 -5.557 -8.686 1.00 98.50 80 TRP A N 1
ATOM 678 C CA . TRP A 1 80 ? 3.200 -6.589 -8.365 1.00 98.50 80 TRP A CA 1
ATOM 679 C C . TRP A 1 80 ? 1.838 -6.003 -7.977 1.00 98.50 80 TRP A C 1
ATOM 681 O O . TRP A 1 80 ? 1.750 -5.019 -7.238 1.00 98.50 80 TRP A O 1
ATOM 691 N N . HIS A 1 81 ? 0.769 -6.662 -8.413 1.00 98.31 81 HIS A N 1
ATOM 692 C CA . HIS A 1 81 ? -0.599 -6.433 -7.962 1.00 98.31 81 HIS A CA 1
ATOM 693 C C . HIS A 1 81 ? -1.383 -7.749 -7.997 1.00 98.31 81 HIS A C 1
ATOM 695 O O . HIS A 1 81 ? -1.345 -8.491 -8.976 1.00 98.31 81 HIS A O 1
ATOM 701 N N . ARG A 1 82 ? -2.132 -8.061 -6.933 1.00 96.12 82 ARG A N 1
ATOM 702 C CA . ARG A 1 82 ? -2.994 -9.266 -6.907 1.00 96.12 82 ARG A CA 1
ATOM 703 C C . ARG A 1 82 ? -4.356 -9.062 -7.553 1.00 96.12 82 ARG A C 1
ATOM 705 O O . ARG A 1 82 ? -5.028 -10.038 -7.899 1.00 96.12 82 ARG A O 1
ATOM 712 N N . PHE A 1 83 ? -4.773 -7.807 -7.633 1.00 96.00 83 PHE A N 1
ATOM 713 C CA . PHE A 1 83 ? -6.057 -7.378 -8.161 1.00 96.00 83 PHE A CA 1
ATOM 714 C C . PHE A 1 83 ? -5.805 -6.557 -9.428 1.00 96.00 83 PHE A C 1
ATOM 716 O O . PHE A 1 83 ? -5.121 -7.044 -10.324 1.00 96.00 83 PHE A O 1
ATOM 723 N N . PHE A 1 84 ? -6.332 -5.339 -9.524 1.00 97.62 84 PHE A N 1
ATOM 724 C CA . PHE A 1 84 ? -6.113 -4.494 -10.695 1.00 97.62 84 PHE A CA 1
ATOM 725 C C . PHE A 1 84 ? -4.732 -3.834 -10.678 1.00 97.62 84 PHE A C 1
ATOM 727 O O . PHE A 1 84 ? -4.183 -3.561 -9.614 1.00 97.62 84 PHE A O 1
ATOM 734 N N . SER A 1 85 ? -4.202 -3.504 -11.852 1.00 97.44 85 SER A N 1
ATOM 735 C CA . SER A 1 85 ? -2.937 -2.765 -12.001 1.00 97.44 85 SER A CA 1
ATOM 736 C C . SER A 1 85 ? -2.932 -1.433 -11.234 1.00 97.44 85 SER A C 1
ATOM 738 O O . SER A 1 85 ? -1.941 -1.065 -10.615 1.00 97.44 85 SER A O 1
ATOM 740 N N . HIS A 1 86 ? -4.072 -0.744 -11.130 1.00 97.94 86 HIS A N 1
ATOM 741 C CA . HIS A 1 86 ? -4.191 0.471 -10.310 1.00 97.94 86 HIS A CA 1
ATOM 742 C C . HIS A 1 86 ? -4.245 0.204 -8.784 1.00 97.94 86 HIS A C 1
ATOM 744 O O . HIS A 1 86 ? -4.525 1.125 -8.008 1.00 97.94 86 HIS A O 1
ATOM 750 N N . GLN A 1 87 ? -4.036 -1.043 -8.345 1.00 98.50 87 GLN A N 1
ATOM 751 C CA . GLN A 1 87 ? -3.968 -1.491 -6.949 1.00 98.50 87 GLN A CA 1
ATOM 752 C C . GLN A 1 87 ? -2.615 -2.166 -6.644 1.00 98.50 87 GLN A C 1
ATOM 754 O O . GLN A 1 87 ? -2.583 -3.370 -6.379 1.00 98.50 87 GLN A O 1
ATOM 759 N N . PRO A 1 88 ? -1.490 -1.432 -6.698 1.00 98.75 88 PRO A N 1
ATOM 760 C CA . PRO A 1 88 ? -0.172 -1.988 -6.410 1.00 98.75 88 PRO A CA 1
ATOM 761 C C . PRO A 1 88 ? -0.075 -2.520 -4.973 1.00 98.75 88 PRO A C 1
ATOM 763 O O . PRO A 1 88 ? -0.427 -1.831 -4.006 1.00 98.75 88 PRO A O 1
ATOM 766 N N . ASP A 1 89 ? 0.431 -3.746 -4.844 1.00 98.75 89 ASP A N 1
ATOM 767 C CA . ASP A 1 89 ? 0.573 -4.453 -3.571 1.00 98.75 89 ASP A CA 1
ATOM 768 C C . ASP A 1 89 ? 1.768 -3.912 -2.769 1.00 98.75 89 ASP A C 1
ATOM 770 O O . ASP A 1 89 ? 2.863 -3.692 -3.300 1.00 98.75 89 ASP A O 1
ATOM 774 N N . LEU A 1 90 ? 1.557 -3.721 -1.467 1.00 98.81 90 LEU A N 1
ATOM 775 C CA . LEU A 1 90 ? 2.597 -3.279 -0.543 1.00 98.81 90 LEU A CA 1
ATOM 776 C C . LEU A 1 90 ? 3.606 -4.403 -0.271 1.00 98.81 90 LEU A C 1
ATOM 778 O O . LEU A 1 90 ? 3.245 -5.573 -0.133 1.00 98.81 90 LEU A O 1
ATOM 782 N N . ASN A 1 91 ? 4.881 -4.038 -0.138 1.00 98.69 91 ASN A N 1
ATOM 783 C CA . ASN A 1 91 ? 5.941 -4.970 0.223 1.00 98.69 91 ASN A CA 1
ATOM 784 C C . ASN A 1 91 ? 5.968 -5.200 1.744 1.00 98.69 91 ASN A C 1
ATOM 786 O O . ASN A 1 91 ? 6.593 -4.451 2.490 1.00 98.69 91 ASN A O 1
ATOM 790 N N . TYR A 1 92 ? 5.316 -6.264 2.213 1.00 98.25 92 TYR A N 1
ATOM 791 C CA . TYR A 1 92 ? 5.302 -6.623 3.636 1.00 98.25 92 TYR A CA 1
ATOM 792 C C . TYR A 1 92 ? 6.607 -7.233 4.162 1.00 98.25 92 TYR A C 1
ATOM 794 O O . TYR A 1 92 ? 6.743 -7.395 5.376 1.00 98.25 92 TYR A O 1
ATOM 802 N N . GLU A 1 93 ? 7.582 -7.539 3.303 1.00 97.88 93 GLU A N 1
ATOM 803 C CA . GLU A 1 93 ? 8.932 -7.894 3.758 1.00 97.88 93 GLU A 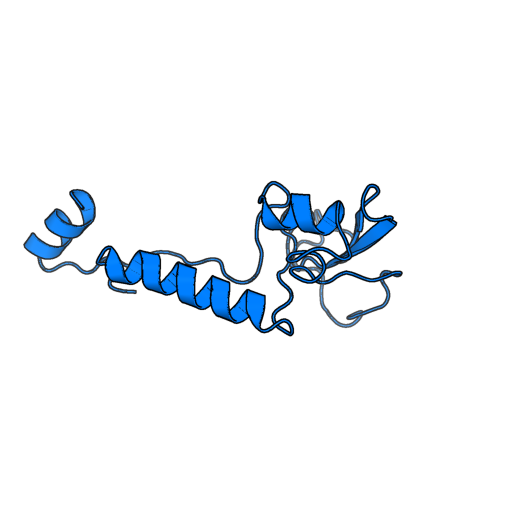CA 1
ATOM 804 C C . GLU A 1 93 ? 9.686 -6.668 4.291 1.00 97.88 93 GLU A C 1
ATOM 806 O O . GLU A 1 93 ? 10.610 -6.815 5.092 1.00 97.88 93 GLU A O 1
ATOM 811 N N . ASN A 1 94 ? 9.251 -5.457 3.920 1.00 98.38 94 ASN A N 1
ATOM 812 C CA . ASN A 1 94 ? 9.788 -4.204 4.426 1.00 98.38 94 ASN A CA 1
ATOM 813 C C . ASN A 1 94 ? 9.191 -3.863 5.814 1.00 98.38 94 ASN A C 1
ATOM 815 O O . ASN A 1 94 ? 7.989 -3.591 5.920 1.00 98.38 94 ASN A O 1
ATOM 819 N N . PRO A 1 95 ? 10.000 -3.806 6.893 1.00 98.31 95 PRO A N 1
ATOM 820 C CA . PRO A 1 95 ? 9.507 -3.479 8.233 1.00 98.31 95 PRO A CA 1
ATOM 821 C C . PRO A 1 95 ? 8.835 -2.105 8.329 1.00 98.31 95 PRO A C 1
ATOM 823 O O . PRO A 1 95 ? 7.885 -1.948 9.092 1.00 98.31 95 PRO A O 1
ATOM 826 N N . ALA A 1 96 ? 9.266 -1.125 7.526 1.00 98.38 96 ALA A N 1
ATOM 827 C CA . ALA A 1 96 ? 8.666 0.207 7.531 1.00 98.38 96 ALA A CA 1
ATOM 828 C C . ALA A 1 96 ? 7.201 0.175 7.059 1.00 98.38 96 ALA A C 1
ATOM 830 O O . ALA A 1 96 ? 6.359 0.868 7.619 1.00 98.38 96 ALA A O 1
ATOM 831 N N . VAL A 1 97 ? 6.866 -0.688 6.092 1.00 98.62 97 VAL A N 1
ATOM 832 C CA . VAL A 1 97 ? 5.477 -0.898 5.652 1.00 98.62 97 VAL A CA 1
ATOM 833 C C . VAL A 1 97 ? 4.636 -1.484 6.787 1.00 98.62 97 VAL A C 1
ATOM 835 O O . VAL A 1 97 ? 3.515 -1.036 7.024 1.00 98.62 97 VAL A O 1
ATOM 838 N N . GLN A 1 98 ? 5.172 -2.457 7.530 1.00 98.50 98 GLN A N 1
ATOM 839 C CA . GLN A 1 98 ? 4.472 -3.037 8.682 1.00 98.50 98 GLN A CA 1
ATOM 840 C C . GLN A 1 98 ? 4.198 -1.978 9.762 1.00 98.50 98 GLN A C 1
ATOM 842 O O . GLN A 1 98 ? 3.095 -1.921 10.310 1.00 98.50 98 GLN A O 1
ATOM 847 N N . GLU A 1 99 ? 5.178 -1.118 10.044 1.00 98.44 99 GLU A N 1
ATOM 848 C CA . GLU A 1 99 ? 5.051 -0.022 11.008 1.00 98.44 99 GLU A CA 1
ATOM 849 C C . GLU A 1 99 ? 4.011 1.023 10.582 1.00 98.44 99 GLU A C 1
ATOM 851 O O . GLU A 1 99 ? 3.184 1.431 11.405 1.00 98.44 99 GLU A O 1
ATOM 856 N N . GLU A 1 100 ? 3.990 1.417 9.307 1.00 98.31 100 GLU A N 1
ATOM 857 C CA . GLU A 1 100 ? 2.978 2.330 8.761 1.00 98.31 100 GLU A CA 1
ATOM 858 C C . GLU A 1 100 ? 1.569 1.734 8.845 1.00 98.31 100 GLU A C 1
ATOM 860 O O . GLU A 1 100 ? 0.625 2.402 9.263 1.00 98.31 100 GLU A O 1
ATOM 865 N N . MET A 1 101 ? 1.418 0.444 8.539 1.00 98.12 101 MET A N 1
ATOM 866 C CA . MET A 1 101 ? 0.133 -0.252 8.636 1.00 98.12 101 MET A CA 1
ATOM 867 C C . MET A 1 101 ? -0.386 -0.324 10.076 1.00 98.12 101 MET A C 1
ATOM 869 O O . MET A 1 101 ? -1.570 -0.090 10.329 1.00 98.12 101 MET A O 1
ATOM 873 N N . ILE A 1 102 ? 0.498 -0.588 11.041 1.00 98.00 102 ILE A N 1
ATOM 874 C CA . ILE A 1 102 ? 0.160 -0.532 12.470 1.00 98.00 102 ILE A CA 1
ATOM 875 C C . ILE A 1 102 ? -0.213 0.897 12.879 1.00 98.00 102 ILE A C 1
ATOM 877 O O . ILE A 1 102 ? -1.133 1.088 13.674 1.00 98.00 102 ILE A O 1
ATOM 881 N N . SER A 1 103 ? 0.483 1.904 12.356 1.00 98.12 103 SER A N 1
ATOM 882 C CA . SER A 1 103 ? 0.213 3.311 12.665 1.00 98.12 103 SER A CA 1
ATOM 883 C C . SER A 1 103 ? -1.138 3.765 12.106 1.00 98.12 103 SER A C 1
ATOM 885 O O . SER A 1 103 ? -1.909 4.406 12.819 1.00 98.12 103 SER A O 1
ATOM 887 N N . ALA A 1 104 ? -1.481 3.347 10.886 1.00 97.38 104 ALA A N 1
ATOM 888 C CA . ALA A 1 104 ? -2.793 3.570 10.287 1.00 97.38 104 ALA A CA 1
ATOM 889 C C . ALA A 1 104 ? -3.915 2.870 11.074 1.00 97.38 104 ALA A C 1
ATOM 891 O O . ALA A 1 104 ? -4.964 3.468 11.307 1.00 97.38 104 ALA A O 1
ATOM 892 N N . LEU A 1 105 ? -3.689 1.640 11.553 1.00 97.12 105 LEU A N 1
ATOM 893 C CA . LEU A 1 105 ? -4.643 0.953 12.42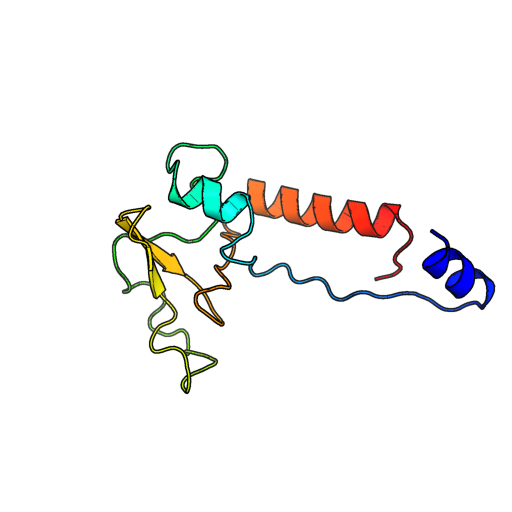8 1.00 97.12 105 LEU A CA 1
ATOM 894 C C . LEU A 1 105 ? -4.851 1.723 13.741 1.00 97.12 105 LEU A C 1
ATOM 896 O O . LEU A 1 105 ? -5.987 1.969 14.142 1.00 97.12 105 LEU A O 1
ATOM 900 N N . LYS A 1 106 ? -3.759 2.139 14.399 1.00 97.31 106 LYS A N 1
ATOM 901 C CA . LYS A 1 106 ? -3.817 2.924 15.643 1.00 97.31 106 LYS A CA 1
ATOM 902 C C . LYS A 1 106 ? -4.592 4.222 15.460 1.00 97.31 106 LYS A C 1
ATOM 904 O O . LYS A 1 106 ? -5.422 4.529 16.303 1.00 97.31 106 LYS A O 1
ATOM 909 N N . PHE A 1 107 ? -4.391 4.925 14.346 1.00 97.25 107 PHE A N 1
ATOM 910 C CA . PHE A 1 107 ? -5.143 6.139 14.031 1.00 97.25 107 PHE A CA 1
ATOM 911 C C . PHE A 1 107 ? -6.663 5.915 14.093 1.00 97.25 107 PHE A C 1
ATOM 913 O O . PHE A 1 107 ? -7.373 6.707 14.710 1.00 97.25 107 PHE A O 1
ATOM 920 N N .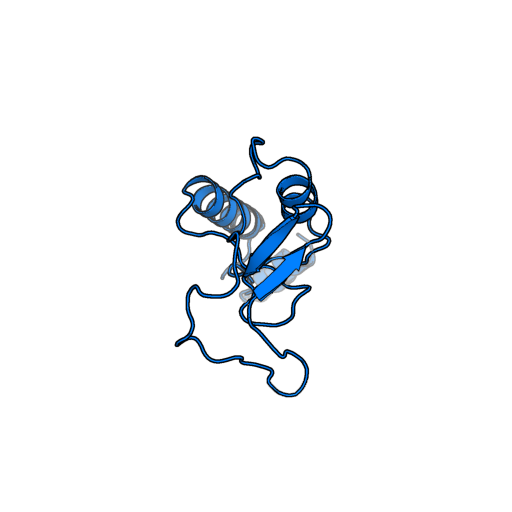 TRP A 1 108 ? -7.174 4.825 13.512 1.00 96.94 108 TRP A N 1
ATOM 921 C CA . TRP A 1 108 ? -8.609 4.517 13.552 1.00 96.94 108 TRP A CA 1
ATOM 922 C C . TRP A 1 108 ? -9.092 4.061 14.932 1.00 96.94 108 TRP A C 1
ATOM 924 O O . TRP A 1 108 ? -10.191 4.431 15.350 1.00 96.94 108 TRP A O 1
ATOM 934 N N . LEU A 1 109 ? -8.273 3.307 15.666 1.00 96.25 109 LEU A N 1
ATOM 935 C CA . LEU A 1 109 ? -8.592 2.898 17.037 1.00 96.25 109 LEU A CA 1
ATOM 936 C C . LEU A 1 109 ? -8.647 4.099 17.993 1.00 96.25 109 LEU A C 1
ATOM 938 O O . LEU A 1 109 ? -9.580 4.205 18.786 1.00 96.25 109 LEU A O 1
ATOM 942 N N . ASP A 1 110 ? -7.709 5.040 17.876 1.00 96.38 110 ASP A N 1
ATOM 943 C CA . ASP A 1 110 ? -7.671 6.279 18.669 1.00 96.38 110 ASP A CA 1
ATOM 944 C C . ASP A 1 110 ? -8.891 7.173 18.396 1.00 96.38 110 ASP A C 1
ATOM 946 O O . ASP A 1 110 ? -9.328 7.949 19.248 1.00 96.38 110 ASP A O 1
ATOM 950 N N . LEU A 1 111 ? -9.475 7.033 17.207 1.00 95.25 111 LEU A N 1
ATOM 951 C CA . LEU A 1 111 ? -10.713 7.682 16.799 1.00 95.25 111 LEU A CA 1
ATOM 952 C C . LEU A 1 111 ? -11.985 7.000 17.351 1.00 95.25 111 LEU A C 1
ATOM 954 O O . LEU A 1 111 ? -13.070 7.572 17.233 1.00 95.25 111 LEU A O 1
ATOM 958 N N . GLY A 1 112 ? -11.868 5.832 17.991 1.00 96.25 112 GLY A N 1
ATOM 959 C CA . GLY A 1 112 ? -12.965 5.129 18.663 1.00 96.25 112 GLY A CA 1
ATOM 960 C C . GLY A 1 112 ? -13.643 4.036 17.834 1.00 96.25 112 GLY A C 1
ATOM 961 O O . GLY A 1 112 ? -14.738 3.608 18.190 1.00 96.25 112 GLY A O 1
ATOM 962 N N . ILE A 1 113 ? -13.029 3.596 16.733 1.00 97.44 113 ILE A N 1
ATOM 963 C CA . ILE A 1 113 ? -13.491 2.422 15.981 1.00 97.44 113 ILE A CA 1
ATOM 964 C C . ILE A 1 113 ? -13.282 1.151 16.820 1.00 97.44 113 ILE A C 1
ATOM 966 O O . ILE A 1 113 ? -12.261 0.998 17.488 1.00 97.44 113 ILE A O 1
ATOM 970 N N . ASP A 1 114 ? -14.260 0.243 16.794 1.00 97.25 114 ASP A N 1
ATOM 971 C CA . ASP A 1 114 ? -14.298 -0.957 17.639 1.00 97.25 114 ASP A CA 1
ATOM 972 C C . ASP A 1 114 ? -13.697 -2.204 16.967 1.00 97.25 114 ASP A C 1
ATOM 974 O O . ASP A 1 114 ? -13.499 -3.224 17.639 1.00 97.25 114 ASP A O 1
ATOM 978 N N . GLY A 1 115 ? -13.447 -2.148 15.654 1.00 92.94 115 GLY A N 1
ATOM 979 C CA . GLY A 1 115 ? -12.831 -3.220 14.872 1.00 92.94 115 GLY A CA 1
ATOM 980 C C . GLY A 1 115 ? -12.932 -3.044 13.367 1.00 92.94 115 GLY A C 1
ATOM 981 O O . GLY A 1 115 ? -13.389 -1.975 12.905 1.00 92.94 115 GLY A O 1
#

Foldseek 3Di:
DVVQVVCVVVVHAAADDDDLFWDFCPDPLNVCLLQPCPDPSVQQFDWAQDQPPPPVQDQPCVVQDPGQWDQDPSNNIITGHNHDPRTTTTDPVDVVSVVVSVVVVVVVVVVPHPD

Sequence (115 aa):
MEFVDAAHQRGMRVIIDFVMNHTSDQHPWFQESRRNPDGPYGDYYVWADDDKQYQDARIIFVDTEASNWTYDQVRGQYYWHRFFSHQPDLNYENPAVQEEMISALKFWLDLGIDG

pLDDT: mean 97.08, std 2.75, range [75.38, 98.88]